Protein AF-A0A0F9D7A4-F1 (afdb_monomer_lite)

Secondary structure (DSSP, 8-state):
-TT---TT-EEEEET-TTSHHHHHHHHHSTT-EEEEEES-HHHHHTS-TTTGGGEEE-BTTB--S-TT-BSEEEEES-GGGS-HHHHHHHHHHHHHHBSS-EEEEEEEESSHHHHHHHHHH-SS-S--EEHHHHHHHHHHHT--SEEEEE--

Organism: NCBI:txid412755

pLDDT: mean 96.25, std 3.82, range [76.44, 98.75]

Radius of gyration: 15.4 Å; chains: 1; bounding box: 33×33×42 Å

Structure (mmCIF, N/CA/C/O backbone):
data_AF-A0A0F9D7A4-F1
#
_entry.id   AF-A0A0F9D7A4-F1
#
loop_
_atom_site.group_PDB
_atom_site.id
_atom_site.type_symbol
_atom_site.label_atom_id
_atom_site.label_alt_id
_atom_site.label_comp_id
_atom_site.label_asym_id
_atom_site.label_entity_id
_atom_site.label_seq_id
_atom_site.pdbx_PDB_ins_code
_atom_site.Cartn_x
_atom_site.Cartn_y
_atom_site.Cartn_z
_atom_site.occupancy
_atom_site.B_iso_or_equiv
_atom_site.auth_seq_id
_atom_site.auth_comp_id
_atom_site.auth_asym_id
_atom_site.auth_atom_id
_atom_site.pdbx_PDB_model_num
ATOM 1 N N . GLU A 1 1 ? -17.453 -1.819 -1.631 1.00 76.44 1 GLU A N 1
ATOM 2 C CA . GLU A 1 1 ? -18.186 -3.067 -1.949 1.00 76.44 1 GLU A CA 1
ATOM 3 C C . GLU A 1 1 ? -17.253 -4.267 -2.081 1.00 76.44 1 GLU A C 1
ATOM 5 O O . GLU A 1 1 ? -17.401 -5.173 -1.277 1.00 76.44 1 GLU A O 1
ATOM 10 N N . HIS A 1 2 ? -16.252 -4.241 -2.973 1.00 92.94 2 HIS A N 1
ATOM 11 C CA . HIS A 1 2 ? -15.273 -5.332 -3.186 1.00 92.94 2 HIS A CA 1
ATOM 12 C C . HIS A 1 2 ? -14.712 -5.976 -1.902 1.00 92.94 2 HIS A C 1
ATOM 14 O O . HIS A 1 2 ? -14.899 -7.167 -1.675 1.00 92.94 2 HIS A O 1
ATOM 20 N N . PHE A 1 3 ? -14.111 -5.188 -1.001 1.00 94.38 3 PHE A N 1
ATOM 21 C CA . PHE A 1 3 ? -13.563 -5.718 0.258 1.00 94.38 3 PHE A CA 1
ATOM 22 C C . PHE A 1 3 ? -14.583 -5.880 1.394 1.00 94.38 3 PHE A C 1
ATOM 24 O O . PHE A 1 3 ? -14.243 -6.462 2.428 1.00 94.38 3 PHE A O 1
ATOM 31 N N . GLY A 1 4 ? -15.818 -5.398 1.217 1.00 95.06 4 GLY A N 1
ATOM 32 C CA . GLY A 1 4 ? -16.871 -5.470 2.235 1.00 95.06 4 GLY A CA 1
ATOM 33 C C . GLY A 1 4 ? -16.535 -4.749 3.544 1.00 95.06 4 GLY A C 1
ATOM 34 O O . GLY A 1 4 ? -16.871 -5.260 4.608 1.00 95.06 4 GLY A O 1
ATOM 35 N N . LEU A 1 5 ? -15.834 -3.608 3.481 1.00 96.25 5 LEU A N 1
ATOM 36 C CA . LEU A 1 5 ? -15.432 -2.866 4.680 1.00 96.25 5 LEU A CA 1
ATOM 37 C C . LEU A 1 5 ? -16.639 -2.342 5.456 1.00 96.25 5 LEU A C 1
ATOM 39 O O . LEU A 1 5 ? -17.608 -1.846 4.880 1.00 96.25 5 LEU A O 1
ATOM 43 N N . THR A 1 6 ? -16.539 -2.436 6.776 1.00 97.25 6 THR A N 1
ATOM 44 C CA . THR A 1 6 ? -17.541 -1.968 7.735 1.00 97.25 6 THR A CA 1
ATOM 45 C C . THR A 1 6 ? -16.852 -1.179 8.843 1.00 97.25 6 THR A C 1
ATOM 47 O O . THR A 1 6 ? -15.626 -1.157 8.931 1.00 97.25 6 THR A O 1
ATOM 50 N N . GLN A 1 7 ? -17.627 -0.574 9.742 1.00 97.69 7 GLN A N 1
ATOM 51 C CA . GLN A 1 7 ? -17.081 0.088 10.931 1.00 97.69 7 GLN A CA 1
ATOM 52 C C . GLN A 1 7 ? -16.315 -0.872 11.870 1.00 97.69 7 GLN A C 1
ATOM 54 O O . GLN A 1 7 ? -15.578 -0.421 12.734 1.00 97.69 7 GLN A O 1
ATOM 59 N N . GLN A 1 8 ? -16.485 -2.192 11.735 1.00 97.75 8 GLN A N 1
ATOM 60 C CA . GLN A 1 8 ? -15.728 -3.192 12.498 1.00 97.75 8 GLN A CA 1
ATOM 61 C C . GLN A 1 8 ? -14.404 -3.580 11.828 1.00 97.75 8 GLN A C 1
ATOM 63 O O . GLN A 1 8 ? -13.637 -4.339 12.416 1.00 97.75 8 GLN A O 1
ATOM 68 N N . SER A 1 9 ? -14.152 -3.105 10.606 1.00 98.25 9 SER A N 1
ATOM 69 C CA . SER A 1 9 ? -12.954 -3.455 9.852 1.00 98.25 9 SER A CA 1
ATOM 70 C C . SER A 1 9 ? -11.731 -2.654 10.305 1.00 98.25 9 SER A C 1
ATOM 72 O O . SER A 1 9 ? -11.853 -1.498 10.719 1.00 98.25 9 SER A O 1
ATOM 74 N N . SER A 1 10 ? -10.546 -3.250 10.172 1.00 98.56 10 SER A N 1
ATOM 75 C CA . SER A 1 10 ? -9.260 -2.564 10.324 1.00 98.56 10 SER A CA 1
ATOM 76 C C . SER A 1 10 ? -8.502 -2.446 9.000 1.00 98.56 10 SER A C 1
ATOM 78 O O . SER A 1 10 ? -8.394 -3.413 8.243 1.00 98.56 10 SER A O 1
ATOM 80 N N . VAL A 1 11 ? -7.960 -1.257 8.724 1.00 98.69 11 VAL A N 1
ATOM 81 C CA . VAL A 1 11 ? -7.187 -0.960 7.509 1.00 98.69 11 VAL A CA 1
ATOM 82 C C . VAL A 1 11 ? -5.810 -0.419 7.874 1.00 98.69 11 VAL A C 1
ATOM 84 O O . VAL A 1 11 ? -5.703 0.494 8.696 1.00 98.69 11 VAL A O 1
ATOM 87 N N . LEU A 1 12 ? -4.776 -0.966 7.233 1.00 98.75 12 LEU A N 1
ATOM 88 C CA . LEU A 1 12 ? -3.424 -0.411 7.232 1.00 98.75 12 LEU A CA 1
ATOM 89 C C . LEU A 1 12 ? -3.126 0.231 5.877 1.00 98.75 12 LEU A C 1
ATOM 91 O O . LEU A 1 12 ? -3.299 -0.421 4.851 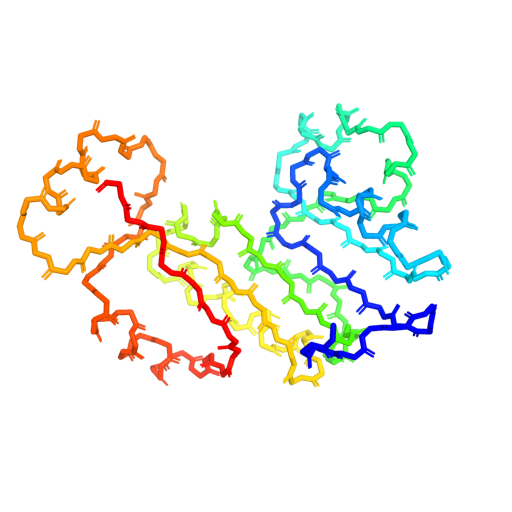1.00 98.75 12 LEU A O 1
ATOM 95 N N . ASP A 1 13 ? -2.625 1.462 5.879 1.00 98.69 13 ASP A N 1
ATOM 96 C CA . ASP A 1 13 ? -2.053 2.122 4.703 1.00 98.69 13 ASP A CA 1
ATOM 97 C C . ASP A 1 13 ? -0.524 2.215 4.829 1.00 98.69 13 ASP A C 1
ATOM 99 O O . ASP A 1 13 ? -0.001 2.876 5.733 1.00 98.69 13 ASP A O 1
ATOM 103 N N . VAL A 1 14 ? 0.190 1.515 3.946 1.00 98.56 14 VAL A N 1
ATOM 104 C CA . VAL A 1 14 ? 1.655 1.454 3.895 1.00 98.56 14 VAL A CA 1
ATOM 105 C C . VAL A 1 14 ? 2.175 2.477 2.890 1.00 98.56 14 VAL A C 1
ATOM 107 O O . VAL A 1 14 ? 2.009 2.306 1.681 1.00 98.56 14 VAL A O 1
ATOM 110 N N . GLY A 1 15 ? 2.866 3.500 3.392 1.00 97.94 15 GLY A N 1
ATOM 111 C CA . GLY A 1 15 ? 3.199 4.710 2.635 1.00 97.94 15 GLY A CA 1
ATOM 112 C C . GLY A 1 15 ? 2.077 5.738 2.671 1.00 97.94 15 GLY A C 1
ATOM 113 O O . GLY A 1 15 ? 1.706 6.298 1.642 1.00 97.94 15 GLY A O 1
ATOM 114 N N . CYS A 1 16 ? 1.500 5.964 3.854 1.00 97.81 16 CYS A N 1
ATOM 115 C CA . CYS A 1 16 ? 0.297 6.781 3.998 1.00 97.81 16 CYS A CA 1
ATOM 116 C C . CYS A 1 16 ? 0.521 8.285 3.778 1.00 97.81 16 CYS A C 1
ATOM 118 O O . CYS A 1 16 ? -0.437 9.065 3.792 1.00 97.81 16 CYS A O 1
ATOM 120 N N . ALA A 1 17 ? 1.775 8.725 3.639 1.00 97.50 17 ALA A N 1
ATOM 121 C CA . ALA A 1 17 ? 2.178 10.119 3.583 1.00 97.50 17 ALA A CA 1
ATOM 122 C C . ALA A 1 17 ? 1.487 10.952 4.681 1.00 97.50 17 ALA A C 1
ATOM 124 O O . ALA A 1 17 ? 1.722 10.754 5.871 1.00 97.50 17 ALA A O 1
ATOM 125 N N . LYS A 1 18 ? 0.612 11.882 4.281 1.00 97.94 18 LYS A N 1
ATOM 126 C CA . LYS A 1 18 ? -0.115 12.793 5.180 1.00 97.94 18 LYS A CA 1
ATOM 127 C C . LYS A 1 18 ? -1.489 12.272 5.626 1.00 97.94 18 LYS A C 1
ATOM 129 O O . LYS A 1 18 ? -2.211 13.008 6.293 1.00 97.94 18 LYS A O 1
ATOM 134 N N . GLY A 1 19 ? -1.866 11.049 5.248 1.00 97.69 19 GLY A N 1
ATOM 135 C CA . GLY A 1 19 ? -3.093 10.379 5.692 1.00 97.69 19 GLY A CA 1
ATOM 136 C C . GLY A 1 19 ? -4.369 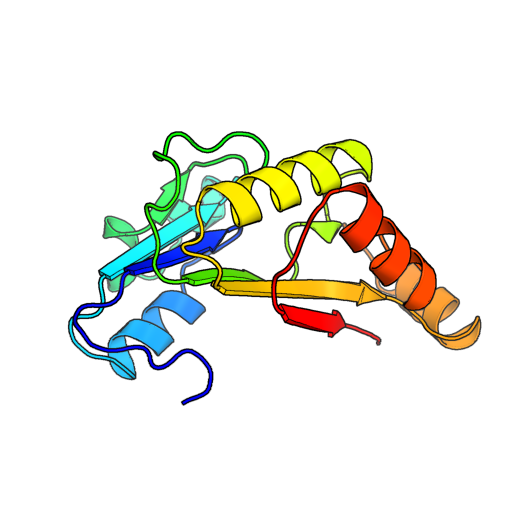10.722 4.917 1.00 97.69 19 GLY A C 1
ATOM 137 O O . GLY A 1 19 ? -5.452 10.392 5.385 1.00 97.69 19 GLY A O 1
ATOM 138 N N . PHE A 1 20 ? -4.289 11.362 3.744 1.00 97.81 20 PHE A N 1
ATOM 139 C CA . PHE A 1 20 ? -5.483 11.795 2.995 1.00 97.81 20 PHE A CA 1
ATOM 140 C C . PHE A 1 20 ? -6.435 10.645 2.637 1.00 97.81 20 PHE A C 1
ATOM 142 O O . PHE A 1 20 ? -7.637 10.761 2.852 1.00 97.81 20 PHE A O 1
ATOM 149 N N . MET A 1 21 ? -5.905 9.511 2.165 1.00 96.69 21 MET A N 1
ATOM 150 C CA . MET A 1 21 ? -6.734 8.342 1.849 1.00 96.69 21 MET A CA 1
ATOM 151 C C . MET A 1 21 ? -7.435 7.791 3.098 1.00 96.69 21 MET A C 1
ATOM 153 O O . MET A 1 21 ? -8.607 7.422 3.047 1.00 96.69 21 MET A O 1
ATOM 157 N N . LEU A 1 22 ? -6.731 7.751 4.232 1.00 98.00 22 LEU A N 1
ATOM 158 C CA . LEU A 1 22 ? -7.299 7.306 5.503 1.00 98.00 22 LEU A CA 1
ATOM 159 C C . LEU A 1 22 ? -8.414 8.248 5.975 1.00 98.00 22 LEU A C 1
ATOM 161 O O . LEU A 1 22 ? -9.456 7.778 6.426 1.00 98.00 22 LEU A O 1
ATOM 165 N N . HIS A 1 23 ? -8.256 9.559 5.800 1.00 98.06 23 HIS A N 1
ATOM 166 C CA . HIS A 1 23 ? -9.322 10.516 6.091 1.00 98.06 23 HIS A CA 1
ATOM 167 C C . HIS A 1 23 ? -10.563 10.272 5.238 1.00 98.06 23 HIS A C 1
ATOM 169 O O . HIS A 1 23 ? -11.657 10.143 5.792 1.00 98.06 23 HIS A O 1
ATOM 175 N N . ASP A 1 24 ? -10.402 10.102 3.927 1.00 97.19 24 ASP A N 1
ATOM 176 C CA . ASP A 1 24 ? -11.524 9.796 3.036 1.00 97.19 24 ASP A CA 1
ATOM 177 C C . ASP A 1 24 ? -12.223 8.484 3.439 1.00 97.19 24 ASP A C 1
ATOM 179 O O . ASP A 1 24 ? -13.455 8.416 3.474 1.00 97.19 24 ASP A O 1
ATOM 183 N N . LEU A 1 25 ? -11.458 7.458 3.832 1.00 96.81 25 LEU A N 1
ATOM 184 C CA . LEU A 1 25 ? -12.004 6.205 4.366 1.00 96.81 25 LEU A CA 1
ATOM 185 C C . LEU A 1 25 ? -12.773 6.413 5.675 1.00 96.81 25 LEU A C 1
ATOM 187 O O . LEU A 1 25 ? -13.831 5.810 5.852 1.00 96.81 25 LEU A O 1
ATOM 191 N N . SER A 1 26 ? -12.286 7.275 6.570 1.00 97.25 26 SER A N 1
ATOM 192 C CA . SER A 1 26 ? -12.961 7.587 7.836 1.00 97.25 26 SER A CA 1
ATOM 193 C C . SER A 1 26 ? -14.321 8.262 7.624 1.00 97.25 26 SER A C 1
ATOM 195 O O . SER A 1 26 ? -15.268 7.997 8.367 1.00 97.25 26 SER A O 1
ATOM 197 N N . LEU A 1 27 ? -14.436 9.094 6.581 1.00 97.50 27 LEU A N 1
ATOM 198 C CA . LEU A 1 27 ? -15.683 9.753 6.198 1.00 97.50 27 LEU A CA 1
ATOM 199 C C . LEU A 1 27 ? -16.641 8.781 5.503 1.00 97.50 27 LEU A C 1
ATOM 201 O O . LEU A 1 27 ? -17.846 8.812 5.757 1.00 97.50 27 LEU A O 1
ATOM 205 N N . ALA A 1 28 ? -16.113 7.917 4.634 1.00 96.94 28 ALA A N 1
ATOM 206 C CA . ALA A 1 28 ? -16.904 6.945 3.886 1.00 96.94 28 ALA A CA 1
ATOM 207 C C . ALA A 1 28 ? -17.428 5.800 4.767 1.00 96.94 28 ALA A C 1
ATOM 209 O O . ALA A 1 28 ? -18.536 5.309 4.545 1.00 96.94 28 ALA A O 1
ATOM 210 N N . VAL A 1 29 ? -16.651 5.380 5.771 1.00 97.25 29 VAL A N 1
ATOM 211 C CA . VAL A 1 29 ? -17.001 4.304 6.708 1.00 97.25 29 VAL A CA 1
ATOM 212 C C . VAL A 1 29 ? -16.786 4.781 8.151 1.00 97.25 29 VAL A C 1
ATOM 214 O O . VAL A 1 29 ? -15.801 4.411 8.794 1.00 97.25 29 VAL A O 1
ATOM 217 N N . PRO A 1 30 ? -17.706 5.594 8.701 1.00 96.88 30 PRO A N 1
ATOM 218 C CA . PRO A 1 30 ? -17.567 6.115 10.055 1.00 96.88 30 PRO A CA 1
ATOM 219 C C . PRO A 1 30 ? -17.382 5.003 11.096 1.00 96.88 30 PRO A C 1
ATOM 221 O O . PRO A 1 30 ? -18.173 4.064 11.171 1.00 96.88 30 PRO A O 1
ATOM 224 N N . GLY A 1 31 ? -16.341 5.128 11.923 1.00 97.06 31 GLY A N 1
ATOM 225 C CA . GLY A 1 31 ? -16.010 4.176 12.989 1.00 97.06 31 GLY A CA 1
ATOM 226 C C . GLY A 1 31 ? -15.041 3.056 12.597 1.00 97.06 31 GLY A C 1
ATOM 227 O O . GLY A 1 31 ? -14.653 2.293 13.477 1.00 97.06 31 GLY A O 1
ATOM 228 N N . ILE A 1 32 ? -14.629 2.969 11.326 1.00 98.31 32 ILE A N 1
ATOM 229 C CA . ILE A 1 32 ? -13.583 2.041 10.876 1.00 98.31 32 ILE A CA 1
ATOM 230 C C . ILE A 1 32 ? -12.263 2.276 11.631 1.00 98.31 32 ILE A C 1
ATOM 232 O O . ILE A 1 32 ? -11.921 3.407 11.979 1.00 98.31 32 ILE A O 1
ATOM 236 N N . THR A 1 33 ? -11.506 1.206 11.884 1.00 98.56 33 THR A N 1
ATOM 237 C CA . THR A 1 33 ? -10.185 1.309 12.517 1.00 98.56 33 THR A CA 1
ATOM 238 C C . THR A 1 33 ? -9.120 1.553 11.456 1.00 98.56 33 THR A C 1
ATOM 240 O O . THR A 1 33 ? -8.966 0.751 10.535 1.00 98.56 33 THR A O 1
ATOM 243 N N . LEU A 1 34 ? -8.367 2.641 11.594 1.00 98.56 34 LEU A N 1
ATOM 244 C CA . LEU A 1 34 ? -7.359 3.057 10.622 1.00 98.56 34 LEU A CA 1
ATOM 245 C C . LEU A 1 34 ? -5.972 3.085 11.254 1.00 98.56 34 LEU A C 1
ATOM 247 O O . LEU A 1 34 ? -5.799 3.435 12.422 1.00 98.56 34 LEU A O 1
ATOM 251 N N . THR A 1 35 ? -4.972 2.718 10.467 1.00 98.69 35 THR A N 1
ATOM 252 C CA . THR A 1 35 ? -3.560 2.869 10.805 1.00 98.69 35 THR A CA 1
ATOM 253 C C . THR A 1 35 ? -2.815 3.246 9.538 1.00 98.69 35 THR A C 1
ATOM 255 O O . THR A 1 35 ? -3.026 2.639 8.491 1.00 98.69 35 THR A O 1
ATOM 258 N N . GLY A 1 36 ? -1.949 4.246 9.622 1.00 98.44 36 GLY A N 1
ATOM 259 C CA . GLY A 1 36 ? -1.067 4.619 8.527 1.00 98.44 36 GLY A CA 1
ATOM 260 C C . GLY A 1 36 ? 0.380 4.597 8.971 1.00 98.44 36 GLY A C 1
ATOM 261 O O . GLY A 1 36 ? 0.702 4.941 10.108 1.00 98.44 36 GLY A O 1
ATOM 262 N N . ILE A 1 37 ? 1.253 4.177 8.071 1.00 98.44 37 ILE A N 1
ATOM 263 C CA . ILE A 1 37 ? 2.689 4.186 8.299 1.00 98.44 37 ILE A CA 1
ATOM 264 C C . ILE A 1 37 ? 3.402 4.821 7.119 1.00 98.44 37 ILE A C 1
ATOM 266 O O . ILE A 1 37 ? 3.100 4.521 5.966 1.00 98.44 37 ILE A O 1
ATOM 270 N N . ASP A 1 38 ? 4.376 5.673 7.403 1.00 98.31 38 ASP A N 1
ATOM 271 C CA . ASP A 1 38 ? 5.239 6.256 6.382 1.00 98.31 38 ASP A CA 1
ATOM 272 C C . ASP A 1 38 ? 6.675 6.363 6.903 1.00 98.31 38 ASP A C 1
ATOM 274 O O . ASP A 1 38 ? 6.908 6.500 8.105 1.00 98.31 38 ASP A O 1
ATOM 278 N N . ILE A 1 39 ? 7.654 6.285 6.003 1.00 97.19 39 ILE A N 1
ATOM 279 C CA . ILE A 1 39 ? 9.070 6.432 6.364 1.00 97.19 39 ILE A CA 1
ATOM 280 C C . ILE A 1 39 ? 9.449 7.904 6.581 1.00 97.19 39 ILE A C 1
ATOM 282 O O . ILE A 1 39 ? 10.451 8.204 7.227 1.00 97.19 39 ILE A O 1
ATOM 286 N N . SER A 1 40 ? 8.669 8.832 6.024 1.00 96.75 40 SER A N 1
ATOM 287 C CA . SER A 1 40 ? 8.913 10.264 6.096 1.00 96.75 40 SER A CA 1
ATOM 288 C C . SER A 1 40 ? 8.386 10.853 7.403 1.00 96.75 40 SER A C 1
ATOM 290 O O . SER A 1 40 ? 7.185 11.080 7.561 1.00 96.75 40 SER A O 1
ATOM 292 N N . GLU A 1 41 ? 9.307 11.208 8.302 1.00 97.31 41 GLU A N 1
ATOM 293 C CA . GLU A 1 41 ? 8.998 12.013 9.495 1.00 97.31 41 GLU A CA 1
ATOM 294 C C . GLU A 1 41 ? 8.249 13.292 9.133 1.00 97.31 41 GLU A C 1
ATOM 296 O O . GLU A 1 41 ? 7.204 13.589 9.706 1.00 97.31 41 GLU A O 1
ATOM 301 N N . TYR A 1 42 ? 8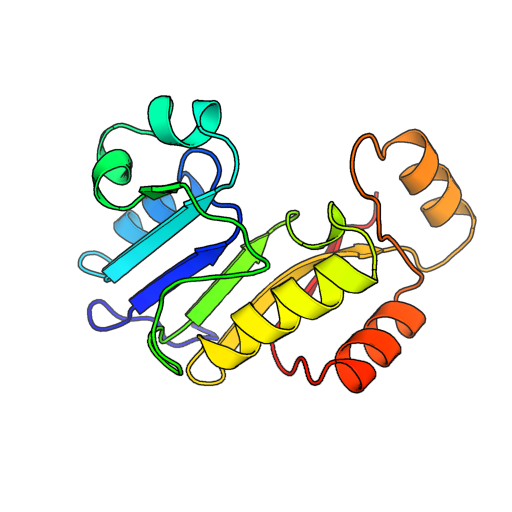.702 13.977 8.083 1.00 97.44 42 TYR A N 1
ATOM 302 C CA . TYR A 1 42 ? 8.037 15.170 7.576 1.00 97.44 42 TYR A CA 1
ATOM 303 C C . TYR A 1 42 ? 6.571 14.914 7.197 1.00 97.44 42 TYR A C 1
ATOM 305 O O . TYR A 1 42 ? 5.712 15.742 7.506 1.00 97.44 42 TYR A O 1
ATOM 313 N N . ALA A 1 43 ? 6.267 13.805 6.517 1.00 97.00 43 ALA A N 1
ATOM 314 C CA . ALA A 1 43 ? 4.902 13.516 6.092 1.00 97.00 43 ALA A CA 1
ATOM 315 C C . ALA A 1 43 ? 3.977 13.271 7.290 1.00 97.00 43 ALA A C 1
ATOM 317 O O . ALA A 1 43 ? 2.897 13.857 7.340 1.00 97.00 43 ALA A O 1
ATOM 318 N N . VAL A 1 44 ? 4.428 12.490 8.275 1.00 97.56 44 VAL A N 1
ATOM 319 C CA . VAL A 1 44 ? 3.645 12.176 9.479 1.00 97.56 44 VAL A CA 1
ATOM 320 C C . VAL A 1 44 ? 3.486 13.397 10.390 1.00 97.56 44 VAL A C 1
ATOM 322 O O . VAL A 1 44 ? 2.383 13.672 10.857 1.00 97.56 44 VAL A O 1
ATOM 325 N N . GLU A 1 45 ? 4.535 14.199 10.589 1.00 96.94 45 GLU A N 1
ATOM 326 C CA . GLU A 1 45 ? 4.454 15.444 11.372 1.00 96.94 45 GLU A CA 1
ATOM 327 C C . GLU A 1 45 ? 3.498 16.471 10.746 1.00 96.94 45 GLU A C 1
ATOM 329 O O . GLU A 1 45 ? 2.808 17.214 11.451 1.00 96.94 45 GLU A O 1
ATOM 334 N N . ASN A 1 46 ? 3.434 16.496 9.412 1.00 97.81 46 ASN A N 1
ATOM 335 C CA . ASN A 1 46 ? 2.579 17.392 8.633 1.00 97.81 46 ASN A CA 1
ATOM 336 C C . ASN A 1 46 ? 1.321 16.691 8.106 1.00 97.81 46 ASN A C 1
ATOM 338 O O . ASN A 1 46 ? 0.741 17.136 7.108 1.00 97.81 46 ASN A O 1
ATOM 342 N N . ALA A 1 47 ? 0.917 15.597 8.750 1.00 97.75 47 ALA A N 1
ATOM 343 C CA . ALA A 1 47 ? -0.328 14.921 8.450 1.00 97.75 47 ALA A CA 1
ATOM 344 C C . ALA A 1 47 ? -1.527 15.823 8.743 1.00 97.75 47 ALA A C 1
ATOM 346 O O . ALA A 1 47 ? -1.448 16.772 9.531 1.00 97.75 47 ALA A O 1
ATOM 347 N N . ILE A 1 48 ? -2.652 15.519 8.105 1.00 96.12 48 ILE A N 1
ATOM 348 C CA . ILE A 1 48 ? -3.910 16.193 8.420 1.00 96.12 48 ILE A CA 1
ATOM 349 C C . ILE A 1 48 ? -4.297 15.937 9.877 1.00 96.12 48 ILE A C 1
ATOM 351 O O . ILE A 1 48 ? -4.057 14.861 10.425 1.00 96.12 48 ILE A O 1
ATOM 355 N N . GLU A 1 49 ? -4.836 16.973 10.518 1.00 96.31 49 GLU A N 1
ATOM 356 C CA . GLU A 1 49 ? -4.904 17.063 11.979 1.00 96.31 49 GLU A CA 1
ATOM 357 C C . GLU A 1 49 ? -5.660 15.896 12.619 1.00 96.31 49 GLU A C 1
ATOM 359 O O . GLU A 1 49 ? -5.234 15.358 13.637 1.00 96.31 49 GLU A O 1
ATOM 364 N N . ASP A 1 50 ? -6.758 15.478 11.999 1.00 95.69 50 ASP A N 1
ATOM 365 C CA . ASP A 1 50 ? -7.593 14.386 12.478 1.00 95.69 50 ASP A CA 1
ATOM 366 C C . ASP A 1 50 ? -6.980 13.003 12.231 1.00 95.69 50 ASP A C 1
ATOM 368 O O . ASP A 1 50 ? -7.323 12.065 12.949 1.00 95.69 50 ASP A O 1
ATOM 372 N N . MET A 1 51 ? -6.046 12.870 11.282 1.00 97.75 51 MET A N 1
ATOM 373 C CA . MET A 1 51 ? -5.353 11.607 11.019 1.00 97.75 51 MET A CA 1
ATOM 374 C C . MET A 1 51 ? -4.081 11.410 11.835 1.00 97.75 51 MET A C 1
ATOM 376 O O . MET A 1 51 ? -3.684 10.265 12.041 1.00 97.75 51 MET A O 1
ATOM 380 N N . LYS A 1 52 ? -3.463 12.481 12.351 1.00 97.12 52 LYS A N 1
ATOM 381 C CA . LYS A 1 52 ? -2.228 12.411 13.157 1.00 97.12 52 LYS A CA 1
ATOM 382 C C . LYS A 1 52 ? -2.219 11.300 14.222 1.00 97.12 52 LYS A C 1
ATOM 384 O O . LYS A 1 52 ? -1.202 10.620 14.316 1.00 97.12 52 LYS A O 1
ATOM 389 N N . PRO A 1 53 ? -3.297 11.053 14.999 1.00 97.69 53 PRO A N 1
ATOM 390 C CA . PRO A 1 53 ? -3.297 9.998 16.019 1.00 97.69 53 PRO A CA 1
ATOM 391 C C . PRO A 1 53 ? -3.210 8.568 15.464 1.00 97.69 53 PRO A C 1
ATOM 393 O O . PRO A 1 53 ? -2.918 7.644 16.219 1.00 97.69 53 PRO A O 1
ATOM 396 N N . PHE A 1 54 ? -3.497 8.380 14.175 1.00 98.00 54 PHE A N 1
ATOM 397 C CA . PHE A 1 54 ? -3.523 7.080 13.502 1.00 98.00 54 PHE A CA 1
ATOM 398 C C . PHE A 1 54 ? -2.274 6.824 12.652 1.00 98.00 54 PHE A C 1
ATOM 400 O O . PHE A 1 54 ? -2.111 5.711 12.146 1.00 98.00 54 PHE A O 1
ATOM 407 N N . LEU A 1 55 ? -1.416 7.834 12.463 1.00 98.25 55 LEU A N 1
ATOM 408 C CA . LEU A 1 55 ? -0.205 7.711 11.656 1.00 98.25 55 LEU A CA 1
ATOM 409 C C . LEU A 1 55 ? 1.025 7.474 12.533 1.00 98.25 55 LEU A C 1
ATOM 411 O O . LEU A 1 55 ? 1.151 8.028 13.624 1.00 98.25 55 LEU A O 1
ATOM 415 N N . GLY A 1 56 ? 1.964 6.681 12.027 1.00 97.56 56 GLY A N 1
ATOM 416 C CA . GLY A 1 56 ? 3.239 6.415 12.681 1.00 97.56 56 GLY A CA 1
ATOM 417 C C . GLY A 1 56 ? 4.405 6.360 11.703 1.00 97.56 56 GLY A C 1
ATOM 418 O O . GLY A 1 56 ? 4.235 6.127 10.508 1.00 97.56 56 GLY A O 1
ATOM 419 N N . ILE A 1 57 ? 5.613 6.552 12.231 1.00 97.88 57 ILE A N 1
ATOM 420 C CA . ILE A 1 57 ? 6.841 6.339 11.462 1.00 97.88 57 ILE A CA 1
ATOM 421 C C . ILE A 1 57 ? 7.101 4.843 11.344 1.00 97.88 57 ILE A C 1
ATOM 423 O O . ILE A 1 57 ? 7.139 4.134 12.351 1.00 97.88 57 ILE A O 1
ATOM 427 N N . GLY A 1 58 ? 7.303 4.363 10.120 1.00 96.62 58 GLY A N 1
ATOM 428 C CA . GLY A 1 58 ? 7.535 2.950 9.858 1.00 96.62 58 GLY A CA 1
ATOM 429 C C . GLY A 1 58 ? 8.231 2.703 8.528 1.00 96.62 58 GLY A C 1
ATOM 430 O O . GLY A 1 58 ? 8.068 3.446 7.564 1.00 96.62 58 GLY A O 1
ATOM 431 N N . ASN A 1 59 ? 9.017 1.630 8.465 1.00 96.88 59 ASN A N 1
ATOM 432 C CA . ASN A 1 59 ? 9.637 1.182 7.226 1.00 96.88 59 ASN A CA 1
ATOM 433 C C . ASN A 1 59 ? 8.836 0.003 6.671 1.00 96.88 59 ASN A C 1
ATOM 435 O O . ASN A 1 59 ? 8.769 -1.031 7.326 1.00 96.88 59 ASN A O 1
ATOM 439 N N . ALA A 1 60 ? 8.290 0.130 5.458 1.00 96.56 60 ALA A N 1
ATOM 440 C CA . ALA A 1 60 ? 7.452 -0.893 4.818 1.00 96.56 60 ALA A CA 1
ATOM 441 C C . ALA A 1 60 ? 8.075 -2.303 4.789 1.00 96.56 60 ALA A C 1
ATOM 443 O O . ALA A 1 60 ? 7.360 -3.289 4.691 1.00 96.56 60 ALA A O 1
ATOM 444 N N . LYS A 1 61 ? 9.404 -2.399 4.888 1.00 95.81 61 LYS A N 1
ATOM 445 C CA . LYS A 1 61 ? 10.163 -3.655 4.864 1.00 95.81 61 LYS A CA 1
ATOM 446 C C . LYS A 1 61 ? 10.177 -4.415 6.192 1.00 95.81 61 LYS A C 1
ATOM 448 O O . LYS A 1 61 ? 10.625 -5.555 6.224 1.00 95.81 61 LYS A O 1
ATOM 453 N N . ALA A 1 62 ? 9.826 -3.755 7.293 1.00 94.88 62 ALA A N 1
ATOM 454 C CA . ALA A 1 62 ? 9.899 -4.324 8.633 1.00 94.88 62 ALA A CA 1
ATOM 455 C C . ALA A 1 62 ? 8.883 -3.634 9.546 1.00 94.88 62 ALA A C 1
ATOM 457 O O . ALA A 1 62 ? 9.158 -2.578 10.124 1.00 94.88 62 ALA A O 1
ATOM 458 N N . LEU A 1 63 ? 7.706 -4.240 9.672 1.00 95.44 63 LEU A N 1
ATOM 459 C CA . LEU A 1 63 ? 6.576 -3.690 10.401 1.00 95.44 63 LEU A CA 1
ATOM 460 C C . LEU A 1 63 ? 6.337 -4.460 11.697 1.00 95.44 63 LEU A C 1
ATOM 462 O O . LEU A 1 63 ? 6.167 -5.677 11.720 1.00 95.44 63 LEU A O 1
ATOM 466 N N . THR A 1 64 ? 6.274 -3.734 12.811 1.00 94.94 64 THR A N 1
ATOM 467 C CA . THR A 1 64 ? 6.148 -4.312 14.158 1.00 94.94 64 THR A CA 1
ATOM 468 C C . THR A 1 64 ? 4.696 -4.622 14.534 1.00 94.94 64 THR A C 1
ATOM 470 O O . THR A 1 64 ? 4.261 -4.336 15.649 1.00 94.94 64 THR A O 1
ATOM 473 N N . PHE A 1 65 ? 3.938 -5.190 13.597 1.00 97.56 65 PHE A N 1
ATOM 474 C CA . PHE A 1 65 ? 2.581 -5.692 13.814 1.00 97.56 65 PHE A CA 1
ATOM 475 C C .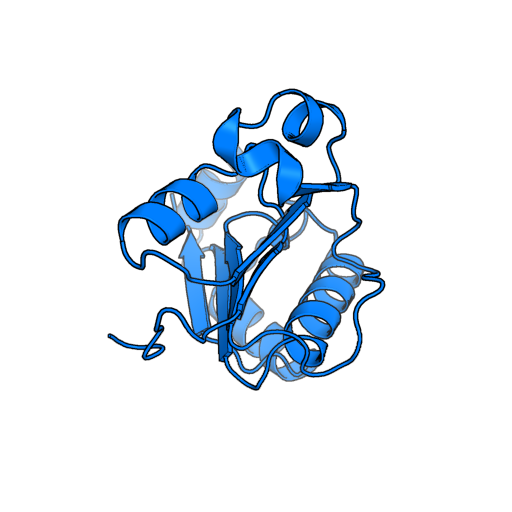 PHE A 1 65 ? 2.565 -7.223 13.758 1.00 97.56 65 PHE A C 1
ATOM 477 O O . PHE A 1 65 ? 3.403 -7.845 13.102 1.00 97.56 65 PHE A O 1
ATOM 484 N N . ASN A 1 66 ? 1.604 -7.832 14.451 1.00 97.88 66 ASN A N 1
ATOM 485 C CA . ASN A 1 66 ? 1.397 -9.279 14.410 1.00 97.88 66 ASN A CA 1
ATOM 486 C C . ASN A 1 66 ? 0.800 -9.705 13.064 1.00 97.88 66 ASN A C 1
ATOM 488 O O . ASN A 1 66 ? 0.098 -8.930 12.422 1.00 97.88 66 ASN A O 1
ATOM 492 N N . ASP A 1 67 ? 1.025 -10.956 12.679 1.00 98.25 67 ASP A N 1
ATOM 493 C CA . ASP A 1 67 ? 0.422 -11.543 11.481 1.00 98.25 67 ASP A CA 1
ATOM 494 C C . ASP A 1 67 ? -1.109 -11.411 11.516 1.00 98.25 67 ASP A C 1
ATOM 496 O O . ASP A 1 67 ? -1.729 -11.532 12.579 1.00 98.25 67 ASP A O 1
ATOM 500 N N . ASN A 1 68 ? -1.732 -11.213 10.351 1.00 98.12 68 ASN A N 1
ATOM 501 C CA . ASN A 1 68 ? -3.189 -11.123 10.202 1.00 98.12 68 ASN A CA 1
ATOM 502 C C . ASN A 1 68 ? -3.853 -10.056 11.105 1.00 98.12 68 ASN A C 1
ATOM 504 O O . ASN A 1 68 ? -4.981 -10.237 11.588 1.00 98.12 68 ASN A O 1
ATOM 508 N N . SER A 1 69 ? -3.167 -8.942 11.375 1.00 98.12 69 SER A N 1
ATOM 509 C CA . SER A 1 69 ? -3.679 -7.873 12.239 1.00 98.12 69 SER A CA 1
ATOM 510 C C . SER A 1 69 ? -4.685 -6.949 11.549 1.00 98.12 69 SER A C 1
ATOM 512 O O . SER A 1 69 ? -5.483 -6.313 12.243 1.00 98.12 69 SER A O 1
ATOM 514 N N . PHE A 1 70 ? -4.683 -6.887 10.214 1.00 98.62 70 PHE A N 1
ATOM 515 C CA . PHE A 1 70 ? -5.539 -5.979 9.446 1.00 98.62 70 PHE A CA 1
ATOM 516 C C . PHE A 1 70 ? -6.496 -6.728 8.524 1.00 98.62 70 PHE A C 1
ATOM 518 O O . PHE A 1 70 ? -6.102 -7.673 7.841 1.00 98.62 70 PHE A O 1
ATOM 525 N N . ASP A 1 71 ? -7.757 -6.296 8.479 1.00 98.50 71 ASP A N 1
ATOM 526 C CA . ASP A 1 71 ? -8.726 -6.851 7.531 1.00 98.50 71 ASP A CA 1
ATOM 527 C C . ASP A 1 71 ? -8.367 -6.509 6.085 1.00 98.50 71 ASP A C 1
ATOM 529 O O . ASP A 1 71 ? -8.623 -7.331 5.209 1.00 98.50 71 ASP A O 1
ATOM 533 N N . VAL A 1 72 ? -7.773 -5.333 5.840 1.00 98.44 72 VAL A N 1
ATOM 534 C CA . VAL A 1 72 ? -7.202 -4.945 4.541 1.00 98.44 72 VAL A CA 1
ATOM 535 C C . VAL A 1 72 ? -5.888 -4.185 4.732 1.00 98.44 72 VAL A C 1
ATOM 537 O O . VAL A 1 72 ? -5.797 -3.305 5.588 1.00 98.44 72 VAL A O 1
ATOM 540 N N . VAL A 1 73 ? -4.886 -4.483 3.904 1.00 98.75 73 VAL A N 1
ATOM 541 C CA . VAL A 1 73 ? -3.648 -3.689 3.805 1.00 98.75 73 VAL A CA 1
ATOM 542 C C . VAL A 1 73 ? -3.569 -3.031 2.429 1.00 98.75 73 VAL A C 1
ATOM 544 O O . VAL A 1 73 ? -3.705 -3.702 1.411 1.00 98.75 73 VAL A O 1
ATOM 547 N N . ILE A 1 74 ? -3.358 -1.722 2.381 1.00 98.44 74 ILE A N 1
ATOM 548 C CA . ILE A 1 74 ? -3.292 -0.935 1.147 1.00 98.44 74 ILE A CA 1
ATOM 549 C C . ILE A 1 74 ? -1.897 -0.316 1.026 1.00 98.44 74 ILE A C 1
ATOM 551 O O . ILE A 1 74 ? -1.301 0.065 2.030 1.00 98.44 74 ILE A O 1
ATOM 555 N N . SER A 1 75 ? -1.361 -0.220 -0.191 1.00 98.31 75 SER A N 1
ATOM 556 C CA . SER A 1 75 ? -0.155 0.564 -0.467 1.00 98.31 75 SER A CA 1
ATOM 557 C C . SER A 1 75 ? -0.200 1.175 -1.862 1.00 98.31 75 SER A C 1
ATOM 559 O O . SER A 1 75 ? -0.028 0.493 -2.874 1.00 98.31 75 SER A O 1
ATOM 561 N N . ILE A 1 76 ? -0.429 2.483 -1.936 1.00 97.19 76 ILE A N 1
ATOM 562 C CA . ILE A 1 76 ? -0.558 3.188 -3.213 1.00 97.19 76 ILE A CA 1
ATOM 563 C C . ILE A 1 76 ? 0.759 3.888 -3.535 1.00 97.19 76 ILE A C 1
ATOM 565 O O . ILE A 1 76 ? 1.258 4.682 -2.743 1.00 97.19 76 ILE A O 1
ATOM 569 N N . ASN A 1 77 ? 1.323 3.589 -4.707 1.00 93.25 77 ASN A N 1
ATOM 570 C CA . ASN A 1 77 ? 2.508 4.242 -5.268 1.00 93.25 77 ASN A CA 1
ATOM 571 C C . ASN A 1 77 ? 3.708 4.350 -4.306 1.00 93.25 77 ASN A C 1
ATOM 573 O O . ASN A 1 77 ? 4.446 5.333 -4.315 1.00 93.25 77 ASN A O 1
ATOM 577 N N . THR A 1 78 ? 3.899 3.328 -3.467 1.00 93.44 78 THR A N 1
ATOM 578 C CA . THR A 1 78 ? 4.917 3.340 -2.407 1.00 93.44 78 THR A CA 1
ATOM 579 C C . THR A 1 78 ? 5.953 2.245 -2.606 1.00 93.44 78 THR A C 1
ATOM 581 O O . THR A 1 78 ? 7.140 2.540 -2.742 1.00 93.44 78 THR A O 1
ATOM 584 N N . VAL A 1 79 ? 5.536 0.975 -2.652 1.00 95.25 79 VAL A N 1
ATOM 585 C CA . VAL A 1 79 ? 6.469 -0.169 -2.632 1.00 95.25 79 VAL A CA 1
ATOM 586 C C . VAL A 1 79 ? 7.405 -0.234 -3.842 1.00 95.25 79 VAL A C 1
ATOM 588 O O . VAL A 1 79 ? 8.499 -0.781 -3.731 1.00 95.25 79 VAL A O 1
ATOM 591 N N . HIS A 1 80 ? 7.029 0.365 -4.975 1.00 92.06 80 HIS A N 1
ATOM 592 C CA . HIS A 1 80 ? 7.861 0.444 -6.181 1.00 92.06 80 HIS A CA 1
ATOM 593 C C . HIS A 1 80 ? 9.054 1.419 -6.042 1.00 92.06 80 HIS A C 1
ATOM 595 O O . HIS A 1 80 ? 10.018 1.348 -6.806 1.00 92.06 80 HIS A O 1
ATOM 601 N N . ASN A 1 81 ? 9.034 2.316 -5.045 1.00 93.81 81 ASN A N 1
ATOM 602 C CA . ASN A 1 81 ? 10.160 3.206 -4.722 1.00 93.81 81 ASN A CA 1
ATOM 603 C C . ASN A 1 81 ? 11.321 2.470 -4.040 1.00 93.81 81 ASN A C 1
ATOM 605 O O . ASN A 1 81 ? 12.411 3.012 -3.881 1.00 93.81 81 ASN A O 1
ATOM 609 N N . LEU A 1 82 ? 11.106 1.217 -3.648 1.00 95.62 82 LEU A N 1
ATOM 610 C CA . LEU A 1 82 ? 12.127 0.351 -3.083 1.00 95.62 82 LEU A CA 1
ATOM 611 C C . LEU A 1 82 ? 12.856 -0.405 -4.199 1.00 95.62 82 LEU A C 1
ATOM 613 O O . LEU A 1 82 ? 12.277 -0.681 -5.247 1.00 95.62 82 LEU A O 1
ATOM 617 N N . SER A 1 83 ? 14.121 -0.781 -3.981 1.00 96.81 83 SER A N 1
ATOM 618 C CA . SER A 1 83 ? 14.803 -1.736 -4.872 1.00 96.81 83 SER A CA 1
ATOM 619 C C . SER A 1 83 ? 14.051 -3.070 -4.903 1.00 96.81 83 SER A C 1
ATOM 621 O O . SER A 1 83 ? 13.368 -3.391 -3.936 1.00 96.81 83 SER A O 1
ATOM 623 N N . ARG A 1 84 ? 14.217 -3.883 -5.953 1.00 96.88 84 ARG A N 1
ATOM 624 C CA . ARG A 1 84 ? 13.476 -5.151 -6.117 1.00 96.88 84 ARG A CA 1
ATOM 625 C C . ARG A 1 84 ? 13.486 -6.036 -4.864 1.00 96.88 84 ARG A C 1
ATOM 627 O O . ARG A 1 84 ? 12.444 -6.529 -4.457 1.00 96.88 84 ARG A O 1
ATOM 634 N N . GLU A 1 85 ? 14.643 -6.194 -4.221 1.00 97.44 85 GLU A N 1
ATOM 635 C CA . GLU A 1 85 ? 14.781 -6.967 -2.974 1.00 97.44 85 GLU A CA 1
ATOM 636 C C . GLU A 1 85 ? 13.966 -6.363 -1.821 1.00 97.44 85 GLU A C 1
ATOM 638 O O . GLU A 1 85 ? 13.231 -7.056 -1.125 1.00 97.44 85 GLU A O 1
ATOM 643 N N . ASN A 1 86 ? 14.063 -5.049 -1.636 1.00 97.62 86 ASN A N 1
ATOM 644 C CA . ASN A 1 86 ? 13.325 -4.338 -0.599 1.00 97.62 86 ASN A CA 1
ATOM 645 C C . ASN A 1 86 ? 11.813 -4.289 -0.910 1.00 97.62 86 ASN A C 1
ATOM 647 O O . ASN A 1 86 ? 10.997 -4.299 0.007 1.00 97.62 86 ASN A O 1
ATOM 651 N N . CYS A 1 87 ? 11.439 -4.261 -2.190 1.00 98.06 87 CYS A N 1
ATOM 652 C CA . CYS A 1 87 ? 10.063 -4.362 -2.662 1.00 98.06 87 CYS A CA 1
ATOM 653 C C . CYS A 1 87 ? 9.485 -5.743 -2.325 1.00 98.06 87 CYS A C 1
ATOM 655 O O . CYS A 1 87 ? 8.407 -5.812 -1.748 1.00 98.06 87 CYS A O 1
ATOM 657 N N . ALA A 1 88 ? 10.239 -6.826 -2.560 1.00 98.31 88 ALA A N 1
ATOM 658 C CA . ALA A 1 88 ? 9.850 -8.174 -2.137 1.00 98.31 88 ALA A CA 1
ATOM 659 C C . ALA A 1 88 ? 9.598 -8.253 -0.623 1.00 98.31 88 ALA A C 1
ATOM 661 O O . ALA A 1 88 ? 8.586 -8.802 -0.200 1.00 98.31 88 ALA A O 1
ATOM 662 N N . GLN A 1 89 ? 10.479 -7.660 0.193 1.00 98.31 89 GLN A N 1
ATOM 663 C CA . GLN A 1 89 ? 10.288 -7.604 1.650 1.00 98.31 89 GLN A CA 1
ATOM 664 C C . GLN A 1 89 ? 9.003 -6.860 2.031 1.00 98.31 89 GLN A C 1
ATOM 666 O O . GLN A 1 89 ? 8.236 -7.348 2.855 1.00 98.31 89 GLN A O 1
ATOM 671 N N . ALA A 1 90 ? 8.744 -5.706 1.411 1.00 98.44 90 ALA A N 1
ATOM 672 C CA . ALA A 1 90 ? 7.535 -4.932 1.676 1.00 98.44 90 ALA A CA 1
ATOM 673 C C . ALA A 1 90 ? 6.255 -5.670 1.250 1.00 98.44 90 ALA A C 1
ATOM 675 O O . ALA A 1 90 ? 5.275 -5.664 1.990 1.00 98.44 90 ALA A O 1
ATOM 676 N N . LEU A 1 91 ? 6.264 -6.345 0.096 1.00 98.50 91 LEU A N 1
ATOM 677 C CA . LEU A 1 91 ? 5.148 -7.186 -0.347 1.00 98.50 91 LEU A CA 1
ATOM 678 C C . LEU A 1 91 ? 4.911 -8.358 0.614 1.00 98.50 91 LEU A C 1
ATOM 680 O O . LEU A 1 91 ? 3.764 -8.646 0.942 1.00 98.50 91 LEU A O 1
ATOM 684 N N . GLY A 1 92 ? 5.980 -8.977 1.123 1.00 98.19 92 GLY A N 1
ATOM 685 C CA . GLY A 1 92 ? 5.889 -10.022 2.143 1.00 98.19 92 GLY A CA 1
ATOM 686 C C . GLY A 1 92 ? 5.270 -9.528 3.454 1.00 98.19 92 GLY A C 1
ATOM 687 O O . GLY A 1 92 ? 4.431 -10.215 4.030 1.00 98.19 92 GLY A O 1
ATOM 688 N N . GLU A 1 93 ? 5.620 -8.321 3.905 1.00 98.50 93 GLU A N 1
ATOM 689 C CA . GLU A 1 93 ? 4.987 -7.704 5.078 1.00 98.50 93 GLU A CA 1
ATOM 690 C C . GLU A 1 93 ? 3.507 -7.383 4.828 1.00 98.50 93 GLU A C 1
ATOM 692 O O . GLU A 1 93 ? 2.671 -7.657 5.687 1.00 98.50 93 GLU A O 1
ATOM 697 N N . ILE A 1 94 ? 3.155 -6.854 3.652 1.00 98.56 94 ILE A N 1
ATOM 698 C CA . ILE A 1 94 ? 1.754 -6.604 3.274 1.00 98.56 94 ILE A CA 1
ATOM 699 C C . ILE A 1 94 ? 0.949 -7.908 3.316 1.00 98.56 94 ILE A C 1
ATOM 701 O O . ILE A 1 94 ? -0.129 -7.943 3.914 1.00 98.56 94 ILE A O 1
ATOM 705 N N . GLU A 1 95 ? 1.487 -8.979 2.731 1.00 98.19 95 GLU A N 1
ATOM 706 C CA . GLU A 1 95 ? 0.862 -10.301 2.725 1.00 98.19 95 GLU A CA 1
ATOM 707 C C . GLU A 1 95 ? 0.678 -10.824 4.159 1.00 98.19 95 GLU A C 1
ATOM 709 O O . GLU A 1 95 ? -0.443 -11.140 4.557 1.00 98.19 95 GLU A O 1
ATOM 714 N N . ARG A 1 96 ? 1.751 -10.817 4.969 1.00 98.31 96 ARG A N 1
ATOM 715 C CA . ARG A 1 96 ? 1.773 -11.301 6.362 1.00 98.31 96 ARG A CA 1
ATOM 716 C C . ARG A 1 96 ? 0.766 -10.586 7.264 1.00 98.31 96 ARG A C 1
ATOM 718 O O . ARG A 1 96 ? 0.165 -11.204 8.145 1.00 98.31 96 ARG A O 1
ATOM 725 N N . LEU A 1 97 ? 0.614 -9.275 7.096 1.00 98.44 97 LEU A N 1
ATOM 726 C CA . LEU A 1 97 ? -0.241 -8.446 7.946 1.00 98.44 97 LEU A CA 1
ATOM 727 C C . LEU A 1 97 ? -1.716 -8.484 7.550 1.00 98.44 97 LEU A C 1
ATOM 729 O O . LEU A 1 97 ? -2.586 -8.264 8.401 1.00 98.44 97 LEU A O 1
ATOM 733 N N . SER A 1 98 ? -1.999 -8.749 6.277 1.00 97.94 98 SER A N 1
ATOM 734 C CA . SER A 1 98 ? -3.362 -8.809 5.766 1.00 97.94 98 SER A CA 1
ATOM 735 C C . SER A 1 98 ? -4.068 -10.105 6.163 1.00 97.94 98 SER A C 1
ATOM 737 O O . SER A 1 98 ? -3.472 -11.176 6.183 1.00 97.94 98 SER A O 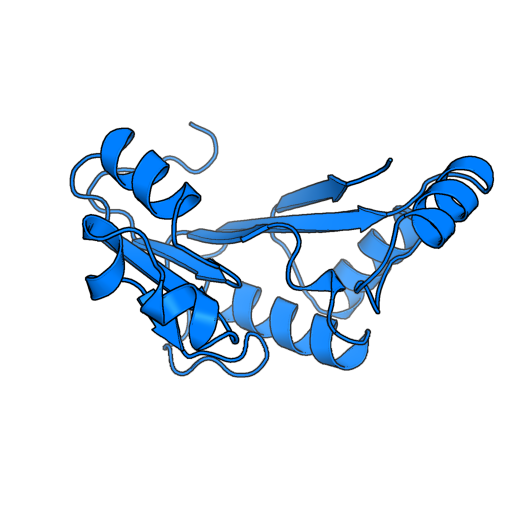1
ATOM 739 N N . ARG A 1 99 ? -5.380 -10.044 6.402 1.00 97.50 99 ARG A N 1
ATOM 740 C CA . ARG A 1 99 ? -6.253 -11.229 6.520 1.00 97.50 99 ARG A CA 1
ATOM 741 C C . ARG A 1 99 ? -6.685 -11.753 5.146 1.00 97.50 99 ARG A C 1
ATOM 743 O O . ARG A 1 99 ? -7.863 -12.032 4.920 1.00 97.50 99 ARG A O 1
ATOM 750 N N . GLY A 1 100 ? -5.739 -11.828 4.211 1.00 94.00 100 GLY A N 1
ATOM 751 C CA . GLY A 1 100 ? -5.972 -12.274 2.834 1.00 94.00 100 GLY A CA 1
ATOM 752 C C . GLY A 1 100 ? -6.640 -11.235 1.929 1.00 94.00 100 GLY A C 1
ATOM 753 O O . GLY A 1 100 ? -7.231 -11.600 0.916 1.00 94.00 100 GLY A O 1
ATOM 754 N N . LYS A 1 101 ? -6.595 -9.949 2.293 1.00 98.12 101 LYS A N 1
ATOM 755 C CA . LYS A 1 101 ? -7.044 -8.846 1.433 1.00 98.12 101 LYS A CA 1
ATOM 756 C C . LYS A 1 101 ? -6.002 -7.743 1.450 1.00 98.12 101 LYS A C 1
ATOM 758 O O . LYS A 1 101 ? -5.777 -7.105 2.478 1.00 98.12 101 LYS A O 1
ATOM 763 N N . SER A 1 102 ? -5.400 -7.478 0.305 1.00 98.31 102 SER A N 1
ATOM 764 C CA . SER A 1 102 ? -4.535 -6.321 0.145 1.00 98.31 102 SER A CA 1
ATOM 765 C C . SER A 1 102 ? -4.703 -5.703 -1.232 1.00 98.31 102 SER A C 1
ATOM 767 O O . SER A 1 102 ? -5.227 -6.347 -2.139 1.00 98.31 102 SER A O 1
ATOM 769 N N . PHE A 1 103 ? -4.320 -4.435 -1.359 1.00 98.50 103 PHE A N 1
ATOM 770 C CA . PHE A 1 103 ? -4.350 -3.714 -2.625 1.00 98.50 103 PHE A CA 1
ATOM 771 C C . PHE A 1 103 ? -3.097 -2.860 -2.788 1.00 98.50 103 PHE A C 1
ATOM 773 O O . PHE A 1 103 ? -2.805 -2.035 -1.918 1.00 98.50 103 PHE A O 1
ATOM 780 N N . ILE A 1 104 ? -2.393 -3.006 -3.909 1.00 98.50 104 ILE A N 1
ATOM 781 C CA . ILE A 1 104 ? -1.235 -2.166 -4.230 1.00 98.50 104 ILE A CA 1
ATOM 782 C C . ILE A 1 104 ? -1.371 -1.441 -5.566 1.00 98.50 104 ILE A C 1
ATOM 784 O 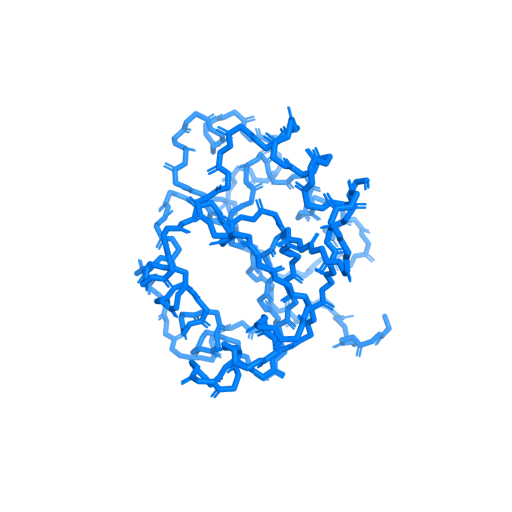O . ILE A 1 104 ? -1.964 -1.952 -6.512 1.00 98.50 104 ILE A O 1
ATOM 788 N N . THR A 1 105 ? -0.729 -0.281 -5.677 1.00 97.94 105 THR A N 1
ATOM 789 C CA . THR A 1 105 ? -0.495 0.364 -6.976 1.00 97.94 105 THR A CA 1
ATOM 790 C C . THR A 1 105 ? 0.996 0.477 -7.239 1.00 97.94 105 THR A C 1
ATOM 792 O O . THR A 1 105 ? 1.742 1.002 -6.406 1.00 97.94 105 THR A O 1
ATOM 795 N N . VAL A 1 106 ? 1.432 -0.007 -8.402 1.00 96.88 106 VAL A N 1
ATOM 796 C CA . VAL A 1 106 ? 2.842 0.006 -8.805 1.00 96.88 106 VAL A CA 1
ATOM 797 C C . VAL A 1 106 ? 3.032 0.510 -10.230 1.00 96.88 106 VAL A C 1
ATOM 799 O O . VAL A 1 106 ? 2.180 0.305 -11.097 1.00 96.88 106 VAL A O 1
ATOM 802 N N . ASP A 1 107 ? 4.172 1.156 -10.459 1.00 95.62 107 ASP A N 1
ATOM 803 C CA . ASP A 1 107 ? 4.563 1.678 -11.763 1.00 95.62 107 ASP A CA 1
ATOM 804 C C . ASP A 1 107 ? 4.902 0.528 -12.718 1.00 95.62 107 ASP A C 1
ATOM 806 O O . ASP A 1 107 ? 5.730 -0.339 -12.414 1.00 95.62 107 ASP A O 1
ATOM 810 N N . ALA A 1 108 ? 4.266 0.514 -13.889 1.00 96.50 108 ALA A N 1
ATOM 811 C CA . ALA A 1 108 ? 4.459 -0.524 -14.895 1.00 96.50 108 ALA A CA 1
ATOM 812 C C . ALA A 1 108 ? 4.431 0.033 -16.325 1.00 96.50 108 ALA A C 1
ATOM 814 O O . ALA A 1 108 ? 4.116 1.196 -16.568 1.00 96.50 108 ALA A O 1
ATOM 815 N N . TYR A 1 109 ? 4.759 -0.819 -17.294 1.00 97.00 109 TYR A N 1
ATOM 816 C CA . TYR A 1 109 ? 4.615 -0.525 -18.720 1.00 97.00 109 TYR A CA 1
ATOM 817 C C . TYR A 1 109 ? 4.232 -1.787 -19.504 1.00 97.00 109 TYR A C 1
ATOM 819 O O . TYR A 1 109 ? 4.463 -2.909 -19.054 1.00 97.00 109 TYR A O 1
ATOM 827 N N . THR A 1 110 ? 3.650 -1.607 -20.690 1.00 97.38 110 THR A N 1
ATOM 828 C CA . THR A 1 110 ? 3.289 -2.693 -21.625 1.00 97.38 110 THR A CA 1
ATOM 829 C C . THR A 1 110 ? 4.051 -2.631 -22.948 1.00 97.38 110 THR A C 1
ATOM 831 O O . THR A 1 110 ? 4.030 -3.568 -23.742 1.00 97.38 110 THR A O 1
ATOM 834 N N . ASN A 1 111 ? 4.701 -1.503 -23.232 1.00 96.19 111 ASN A N 1
ATOM 835 C CA . ASN A 1 111 ? 5.447 -1.285 -24.465 1.00 96.19 111 ASN A CA 1
ATOM 836 C C . ASN A 1 111 ? 6.565 -0.254 -24.265 1.00 96.19 111 ASN A C 1
ATOM 838 O O . ASN A 1 111 ? 6.604 0.465 -23.266 1.00 96.19 111 ASN A O 1
ATOM 842 N N . ASP A 1 112 ? 7.459 -0.152 -25.248 1.00 95.31 112 ASP A N 1
ATOM 843 C CA . ASP A 1 112 ? 8.617 0.742 -25.179 1.00 95.31 112 ASP A CA 1
ATOM 844 C C . ASP A 1 112 ? 8.249 2.222 -25.061 1.00 95.31 112 ASP A C 1
ATOM 846 O O . ASP A 1 112 ? 8.953 2.972 -24.390 1.00 95.31 112 ASP A O 1
ATOM 850 N N . ASN A 1 113 ? 7.143 2.662 -25.669 1.00 95.50 113 ASN A N 1
ATOM 851 C CA . ASN A 1 113 ? 6.735 4.064 -25.571 1.00 95.50 113 ASN A CA 1
ATOM 852 C C . ASN A 1 113 ? 6.304 4.411 -24.141 1.00 95.50 113 ASN A C 1
ATOM 854 O O . ASN A 1 113 ? 6.618 5.496 -23.658 1.00 95.50 113 ASN A O 1
ATOM 858 N N . GLU A 1 114 ? 5.586 3.508 -23.471 1.00 95.44 114 GLU A N 1
ATOM 859 C CA . GLU A 1 114 ? 5.246 3.631 -22.048 1.00 95.44 114 GLU A CA 1
ATOM 860 C C . GLU A 1 114 ? 6.486 3.563 -21.167 1.00 95.44 114 GLU A C 1
ATOM 862 O O . GLU A 1 114 ? 6.629 4.398 -20.282 1.00 95.44 114 GLU A O 1
ATOM 867 N N . ARG A 1 115 ? 7.423 2.649 -21.451 1.00 94.38 115 ARG A N 1
ATOM 868 C CA . ARG A 1 115 ? 8.697 2.565 -20.724 1.00 94.38 115 ARG A CA 1
ATOM 869 C C . ARG A 1 115 ? 9.474 3.878 -20.806 1.00 94.38 115 ARG A C 1
ATOM 871 O O . ARG A 1 115 ? 9.915 4.386 -19.784 1.00 94.38 115 ARG A O 1
ATOM 878 N N . ILE A 1 116 ? 9.590 4.460 -22.001 1.00 93.62 116 ILE A N 1
ATOM 879 C CA . ILE A 1 116 ? 10.274 5.743 -22.213 1.00 93.62 116 ILE A CA 1
ATOM 880 C C . ILE A 1 116 ? 9.563 6.875 -21.463 1.00 93.62 116 ILE A C 1
ATOM 882 O O . ILE A 1 116 ? 10.227 7.710 -20.850 1.00 93.62 116 ILE A O 1
ATOM 886 N N . ARG A 1 117 ? 8.221 6.924 -21.490 1.00 93.56 117 ARG A N 1
ATOM 887 C CA . ARG A 1 117 ? 7.466 7.921 -20.712 1.00 93.56 117 ARG A CA 1
ATOM 888 C C . ARG A 1 117 ? 7.685 7.729 -19.219 1.00 93.56 117 ARG A C 1
ATOM 890 O O . ARG A 1 117 ? 7.958 8.709 -18.536 1.00 93.56 117 ARG A O 1
ATOM 897 N N . MET A 1 118 ? 7.624 6.493 -18.737 1.00 91.75 118 MET A N 1
ATOM 898 C CA . MET A 1 118 ? 7.888 6.166 -17.344 1.00 91.75 118 MET A CA 1
ATOM 899 C C . MET A 1 118 ? 9.289 6.626 -16.944 1.00 91.75 118 MET A C 1
ATOM 901 O O . MET A 1 118 ? 9.413 7.389 -16.005 1.00 91.75 118 MET A O 1
ATOM 905 N N . GLU A 1 119 ? 10.331 6.276 -17.696 1.00 89.69 119 GLU A N 1
ATOM 906 C CA . GLU A 1 119 ? 11.716 6.697 -17.426 1.00 89.69 119 GLU A CA 1
ATOM 907 C C . GLU A 1 119 ? 11.903 8.220 -17.439 1.00 89.69 119 GLU A C 1
ATOM 909 O O . GLU A 1 119 ? 12.709 8.747 -16.678 1.00 89.69 119 GLU A O 1
ATOM 914 N N . ALA A 1 120 ? 11.158 8.936 -18.284 1.00 90.81 120 ALA A N 1
ATOM 915 C CA . ALA A 1 120 ? 11.209 10.394 -18.340 1.00 90.81 120 ALA A CA 1
ATOM 916 C C . ALA A 1 120 ? 10.489 11.073 -17.158 1.00 90.81 120 ALA A C 1
ATOM 918 O O . ALA A 1 120 ? 10.872 12.178 -16.773 1.00 90.81 120 ALA A O 1
ATOM 919 N N . TRP A 1 121 ? 9.446 10.443 -16.609 1.00 85.62 121 TRP A N 1
ATOM 920 C CA . TRP A 1 121 ? 8.637 10.972 -15.503 1.00 85.62 121 TRP A CA 1
ATOM 921 C C . TRP A 1 121 ? 9.066 10.463 -14.125 1.00 85.62 121 TRP A C 1
ATOM 923 O O . TRP A 1 121 ? 8.830 11.133 -13.120 1.00 85.62 121 TRP A O 1
ATOM 933 N N . ASN A 1 122 ? 9.674 9.285 -14.068 1.00 82.75 122 ASN A N 1
ATOM 934 C CA . ASN A 1 122 ? 10.026 8.598 -12.843 1.00 82.75 122 ASN A CA 1
ATOM 935 C C . ASN A 1 122 ? 11.205 9.296 -12.151 1.00 82.75 122 ASN A C 1
ATOM 937 O O . ASN A 1 122 ? 12.332 9.301 -12.643 1.00 82.75 122 ASN A O 1
ATOM 941 N N . LEU A 1 123 ? 10.936 9.867 -10.978 1.00 79.19 123 LEU A N 1
ATOM 942 C CA . LEU A 1 123 ? 11.940 10.540 -10.154 1.00 79.19 123 LEU A CA 1
ATOM 943 C C . LEU A 1 123 ? 12.485 9.651 -9.027 1.00 79.19 123 LEU A C 1
ATOM 945 O O . LEU A 1 123 ? 13.586 9.906 -8.540 1.00 79.19 123 LEU A O 1
ATOM 949 N N . THR A 1 124 ? 11.716 8.654 -8.577 1.00 80.31 124 THR A N 1
ATOM 950 C CA . THR A 1 124 ? 11.958 7.954 -7.300 1.00 80.31 124 THR A CA 1
ATOM 951 C C . THR A 1 124 ? 11.771 6.439 -7.351 1.00 80.31 124 THR A C 1
ATOM 953 O O . THR A 1 124 ? 12.324 5.747 -6.495 1.00 80.31 124 THR A O 1
ATOM 956 N N . ALA A 1 125 ? 11.033 5.902 -8.325 1.00 82.56 125 ALA A N 1
ATOM 957 C CA . ALA A 1 125 ? 10.776 4.475 -8.446 1.00 82.56 125 ALA A CA 1
ATOM 958 C C . ALA A 1 125 ? 12.058 3.727 -8.827 1.00 82.56 125 ALA A C 1
ATOM 960 O O . ALA A 1 125 ? 12.612 3.907 -9.913 1.00 82.56 125 ALA A O 1
ATOM 961 N N . LEU A 1 126 ? 12.522 2.864 -7.924 1.00 90.75 126 LEU A N 1
ATOM 962 C CA . LEU A 1 126 ? 13.680 1.994 -8.141 1.00 90.75 126 LEU A CA 1
ATOM 963 C C . LEU A 1 126 ? 13.287 0.653 -8.769 1.00 90.75 126 LEU A C 1
ATOM 965 O O . LEU A 1 126 ? 14.150 -0.055 -9.287 1.00 90.75 126 LEU A O 1
ATOM 969 N N . THR A 1 127 ? 12.002 0.304 -8.715 1.00 92.25 127 THR A N 1
ATOM 970 C CA . THR A 1 127 ? 11.448 -0.925 -9.279 1.00 92.25 127 THR A CA 1
ATOM 971 C C . THR A 1 127 ? 10.214 -0.587 -10.104 1.00 92.25 127 THR A C 1
ATOM 973 O O . THR A 1 127 ? 9.128 -0.432 -9.564 1.00 92.25 127 THR A O 1
ATOM 976 N N . PHE A 1 128 ? 10.372 -0.511 -11.421 1.00 93.19 128 PHE A N 1
ATOM 977 C CA . PHE A 1 128 ? 9.273 -0.504 -12.384 1.00 93.19 128 PHE A CA 1
ATOM 978 C C . PHE A 1 128 ? 9.615 -1.527 -13.469 1.00 93.19 128 PHE A C 1
ATOM 980 O O . PHE A 1 128 ? 10.775 -1.656 -13.864 1.00 93.19 128 PHE A O 1
ATOM 987 N N . MET A 1 129 ? 8.635 -2.307 -13.908 1.00 95.81 129 MET A N 1
ATOM 988 C CA . MET A 1 129 ? 8.863 -3.428 -14.822 1.00 95.81 129 MET A CA 1
ATOM 989 C C . MET A 1 129 ? 7.664 -3.634 -15.746 1.00 95.81 129 MET A C 1
ATOM 991 O O . MET A 1 129 ? 6.620 -2.992 -15.581 1.00 95.81 129 MET A O 1
ATOM 995 N N . HIS A 1 130 ? 7.817 -4.501 -16.746 1.00 97.69 130 HIS A N 1
ATOM 996 C CA . HIS A 1 130 ? 6.707 -4.839 -17.625 1.00 97.69 130 HIS A CA 1
ATOM 997 C C . HIS A 1 130 ? 5.581 -5.505 -16.817 1.00 97.69 130 HIS A C 1
ATOM 999 O O . HIS A 1 130 ? 5.843 -6.218 -15.848 1.00 97.69 130 HIS A O 1
ATOM 1005 N N . VAL A 1 131 ? 4.317 -5.329 -17.213 1.00 98.12 131 VAL A N 1
ATOM 1006 C CA . VAL A 1 131 ? 3.166 -5.897 -16.473 1.00 98.12 131 VAL A CA 1
ATOM 1007 C C . VAL A 1 131 ? 3.255 -7.414 -16.267 1.00 98.12 131 VAL A C 1
ATOM 1009 O O . VAL A 1 131 ? 2.778 -7.933 -15.263 1.00 98.12 131 VAL A O 1
ATOM 1012 N N . ASP A 1 132 ? 3.873 -8.138 -17.198 1.00 98.31 132 ASP A N 1
ATOM 1013 C CA . ASP A 1 132 ? 4.063 -9.589 -17.076 1.00 98.31 132 ASP A CA 1
ATOM 1014 C C . ASP A 1 132 ? 5.226 -9.957 -16.146 1.00 98.31 132 ASP A C 1
ATOM 1016 O O . ASP A 1 132 ? 5.156 -10.968 -15.450 1.00 98.31 132 ASP A O 1
ATOM 1020 N N . GLU A 1 133 ? 6.256 -9.112 -16.067 1.00 98.12 133 GLU A N 1
ATOM 1021 C CA . GLU A 1 133 ? 7.342 -9.269 -15.095 1.00 98.12 133 GLU A CA 1
ATOM 1022 C C . GLU A 1 133 ? 6.835 -9.012 -13.676 1.00 98.12 133 GLU A C 1
ATOM 1024 O O . GLU A 1 133 ? 7.189 -9.753 -12.762 1.00 98.12 133 GLU A O 1
ATOM 1029 N N . TRP A 1 134 ? 5.941 -8.031 -13.495 1.00 98.25 134 TRP A N 1
ATOM 1030 C CA . TRP A 1 134 ? 5.293 -7.792 -12.206 1.00 98.25 134 TRP A CA 1
ATOM 1031 C C . TRP A 1 134 ? 4.475 -8.998 -11.745 1.00 98.25 134 TRP A C 1
ATOM 1033 O O . TRP A 1 134 ? 4.597 -9.402 -10.592 1.00 98.25 134 TRP A O 1
ATOM 1043 N N . LYS A 1 135 ? 3.682 -9.611 -12.634 1.00 98.50 135 LYS A N 1
ATOM 1044 C CA . LYS A 1 135 ? 2.919 -10.828 -12.301 1.00 98.50 135 LYS A CA 1
ATOM 1045 C C . LYS A 1 135 ? 3.843 -11.969 -11.876 1.00 98.50 135 LYS A C 1
ATOM 1047 O O . LYS A 1 135 ? 3.611 -12.573 -10.835 1.00 98.50 135 LYS A O 1
ATOM 1052 N N . ALA A 1 136 ? 4.908 -12.221 -12.641 1.00 98.56 136 ALA A N 1
ATOM 1053 C CA . ALA A 1 136 ? 5.896 -13.243 -12.297 1.00 98.56 136 ALA A CA 1
ATOM 1054 C C . ALA A 1 136 ? 6.585 -12.944 -10.955 1.00 98.56 136 ALA A C 1
ATOM 1056 O O . ALA A 1 136 ? 6.835 -13.849 -10.165 1.00 98.56 136 ALA A O 1
ATOM 1057 N N . PHE A 1 137 ? 6.861 -11.669 -10.673 1.00 98.44 137 PHE A N 1
ATOM 1058 C CA . PHE A 1 137 ? 7.448 -11.248 -9.410 1.00 98.44 137 PHE A CA 1
ATOM 1059 C C . PHE A 1 137 ? 6.487 -11.428 -8.229 1.00 98.44 137 PHE A C 1
ATOM 1061 O O . PHE A 1 137 ? 6.916 -11.906 -7.184 1.00 98.44 137 PHE A O 1
ATOM 1068 N N . PHE A 1 138 ? 5.197 -11.115 -8.385 1.00 98.50 138 PHE A N 1
ATOM 1069 C CA . PHE A 1 138 ? 4.187 -11.376 -7.354 1.00 98.50 138 PHE A CA 1
ATOM 1070 C C . PHE A 1 138 ? 4.084 -12.866 -7.025 1.00 98.50 138 PHE A C 1
ATOM 1072 O O . PHE A 1 138 ? 4.075 -13.223 -5.848 1.00 98.50 138 PHE A O 1
ATOM 1079 N N . GLU A 1 139 ? 4.097 -13.733 -8.041 1.00 98.31 139 GLU A N 1
ATOM 1080 C CA . GLU A 1 139 ? 4.149 -15.187 -7.850 1.00 98.31 139 GLU A CA 1
ATOM 1081 C C . GLU A 1 139 ? 5.433 -15.630 -7.127 1.00 98.31 139 GLU A C 1
ATOM 1083 O O . GLU A 1 139 ? 5.365 -16.434 -6.198 1.00 98.31 139 GLU A O 1
ATOM 1088 N N . GLU A 1 140 ? 6.594 -15.082 -7.504 1.00 98.06 140 GLU A N 1
ATOM 1089 C CA . GLU A 1 140 ? 7.892 -15.364 -6.868 1.00 98.06 140 GLU A CA 1
ATOM 1090 C C . GLU A 1 140 ? 7.895 -15.017 -5.374 1.00 98.06 140 GLU A C 1
ATOM 1092 O O . GLU A 1 140 ? 8.416 -15.789 -4.568 1.00 98.06 140 GLU A O 1
ATOM 1097 N N . VAL A 1 141 ? 7.324 -13.867 -4.999 1.00 97.62 141 VAL A N 1
ATOM 1098 C CA . VAL A 1 141 ? 7.328 -13.389 -3.606 1.00 97.62 141 VAL A CA 1
ATOM 1099 C C . VAL A 1 141 ? 6.117 -13.849 -2.793 1.00 97.62 141 VAL A C 1
ATOM 1101 O O . VAL A 1 141 ? 6.054 -13.578 -1.596 1.00 97.62 141 VAL A O 1
ATOM 1104 N N . GLY A 1 142 ? 5.167 -14.547 -3.420 1.00 97.88 142 GLY A N 1
ATOM 1105 C CA . GLY A 1 142 ? 3.953 -15.040 -2.770 1.00 97.88 142 GLY A CA 1
ATOM 1106 C C . GLY A 1 142 ? 2.921 -13.956 -2.454 1.00 97.88 142 GLY A C 1
ATOM 1107 O O . GLY A 1 142 ? 2.132 -14.137 -1.532 1.00 97.88 142 GLY A O 1
ATOM 1108 N N . TYR A 1 143 ? 2.921 -12.842 -3.189 1.00 98.38 143 TYR A N 1
ATOM 1109 C CA . TYR A 1 143 ? 1.907 -11.797 -3.047 1.00 98.38 143 TYR A CA 1
ATOM 1110 C C . TYR A 1 143 ? 0.607 -12.229 -3.733 1.00 98.38 143 TYR A C 1
ATOM 1112 O O . TYR A 1 143 ? 0.609 -12.516 -4.932 1.00 98.38 143 TYR A O 1
ATOM 1120 N N . THR A 1 144 ? -0.501 -12.270 -2.990 1.00 98.06 144 THR A N 1
ATOM 1121 C CA . THR A 1 144 ? -1.799 -12.757 -3.501 1.00 98.06 144 THR A CA 1
ATOM 1122 C C . THR A 1 144 ? -2.883 -11.685 -3.577 1.00 98.06 144 THR A C 1
ATOM 1124 O O . THR A 1 144 ? -3.998 -11.963 -4.024 1.00 98.06 144 THR A O 1
ATOM 1127 N N . GLY A 1 145 ? -2.563 -10.462 -3.154 1.00 97.81 145 GLY A N 1
ATOM 1128 C CA . GLY A 1 145 ? -3.493 -9.342 -3.151 1.00 97.81 145 GLY A CA 1
ATOM 1129 C C . GLY A 1 145 ? -3.818 -8.768 -4.527 1.00 97.81 145 GLY A C 1
ATOM 1130 O O . GLY A 1 145 ? -3.211 -9.091 -5.550 1.00 97.81 145 GLY A O 1
ATOM 1131 N N . ASP A 1 146 ? -4.791 -7.864 -4.523 1.00 98.25 146 ASP A N 1
ATOM 1132 C CA . ASP A 1 146 ? -5.188 -7.113 -5.702 1.00 98.25 146 ASP A CA 1
ATOM 1133 C C . ASP A 1 146 ? -4.137 -6.049 -6.045 1.00 98.25 146 ASP A C 1
ATOM 1135 O O . ASP A 1 146 ? -3.452 -5.502 -5.181 1.00 98.25 146 ASP A O 1
ATOM 1139 N N . TYR A 1 147 ? -4.029 -5.697 -7.321 1.00 98.19 147 TYR A N 1
ATOM 1140 C CA . TYR A 1 147 ? -3.074 -4.687 -7.761 1.00 98.19 147 TYR A CA 1
ATOM 1141 C C . TYR A 1 147 ? -3.617 -3.830 -8.900 1.00 98.19 147 TYR A C 1
ATOM 1143 O O . TYR A 1 147 ? -4.514 -4.228 -9.648 1.00 98.19 147 TYR A O 1
ATOM 1151 N N . PHE A 1 148 ? -3.032 -2.647 -9.053 1.00 97.88 148 PHE A N 1
ATOM 1152 C CA . PHE A 1 148 ? -3.274 -1.748 -10.170 1.00 97.88 148 PHE A CA 1
ATOM 1153 C C . PHE A 1 148 ? -1.957 -1.237 -10.759 1.00 97.88 148 PHE A C 1
ATOM 1155 O O . PHE A 1 148 ? -0.996 -0.955 -10.042 1.00 97.88 148 PHE A O 1
ATOM 1162 N N . TRP A 1 149 ? -1.929 -1.100 -12.083 1.00 97.19 149 TRP A N 1
ATOM 1163 C CA . TRP A 1 149 ? -0.781 -0.574 -12.814 1.00 97.19 149 TRP A CA 1
ATOM 1164 C C . TRP A 1 149 ? -0.920 0.930 -12.991 1.00 97.19 149 TRP A C 1
ATOM 1166 O O . TRP A 1 149 ? -1.844 1.393 -13.661 1.00 97.19 149 TRP A O 1
ATOM 1176 N N . PHE A 1 150 ? 0.021 1.695 -12.451 1.00 94.50 150 PHE A N 1
ATOM 1177 C CA . PHE A 1 150 ? 0.193 3.073 -12.880 1.00 94.50 150 PHE A CA 1
ATOM 1178 C C . PHE A 1 150 ? 1.027 3.087 -14.166 1.00 94.50 150 PHE A C 1
ATOM 1180 O O . PHE A 1 150 ? 2.154 2.596 -14.186 1.00 94.50 150 PHE A O 1
ATOM 1187 N N . ILE A 1 151 ? 0.449 3.614 -15.250 1.00 93.38 151 ILE A N 1
ATOM 1188 C CA . ILE A 1 151 ? 1.088 3.731 -16.567 1.00 93.38 151 ILE A CA 1
ATOM 1189 C C . ILE A 1 151 ? 0.826 5.156 -17.095 1.00 93.38 151 ILE A C 1
ATOM 1191 O O . ILE A 1 151 ? -0.342 5.503 -17.291 1.00 93.38 151 ILE A O 1
ATOM 1195 N N . PRO A 1 152 ? 1.864 5.988 -17.299 1.00 81.44 152 PRO A N 1
ATOM 1196 C CA . PRO A 1 152 ? 1.739 7.359 -17.796 1.00 81.44 152 PRO A CA 1
ATOM 1197 C C . PRO A 1 152 ? 1.603 7.469 -19.325 1.00 81.44 152 PRO A C 1
ATOM 1199 O O . PRO A 1 152 ? 1.894 6.503 -20.072 1.00 81.44 152 PRO A O 1
#

InterPro domains:
  IPR025714 Methyltransferase domain [PF13847] (7-113)
  IPR029063 S-adenosyl-L-methionine-dependent methyltransferase superfamily [G3DSA:3.40.50.150] (1-151)
  IPR029063 S-adenosyl-L-methionine-dependent methyltransferase superfamily [SSF53335] (2-151)

Sequence (152 aa):
EHFGLTQQSSVLDVGCAKGFMLHDLSLAVPGITLTGIDISEYAVENAIEDMKPFLGIGNAKALTFNDNSFDVVISINTVHNLSRENCAQALGEIERLSRGKSFITVDAYTNDNERIRMEAWNLTALTFMHVDEWKAFFEEVGYTGDYFWFIP

Foldseek 3Di:
DVLPDELDFEEEEEQCQQVPVVVVVCVVHPNHHYAYEHQDPVRLVNHDPVCNVRYDYDQLLDDPDAFQQGQEYEYEAPLQLDALVSSLSSLLSRNRNHPLEYEYEYEEDADPVQVVVCVVPPDRGNHYYHPVVVVVSCVVSVRRYHYDYDTD